Protein AF-A0A967WQR3-F1 (afdb_monomer_lite)

Foldseek 3Di:
DDPQDPLNVLLVVLVVLLVVLQQFFQDKDKDFADPVRADPPWDCLDPRITIDGDGLVNLQVCLVVPPPVNPVSCVLSVLSCQLVVLSVCCVPVNDDPVSLVSNLVSLVSLLVSLCCRQVVCCVVPVSDGRVSSVSSNVSSVCSNVSSVVVVVVVVVVVVVVVVDD

Structure (mmCIF, N/CA/C/O backbone):
data_AF-A0A967WQR3-F1
#
_entry.id   AF-A0A967WQR3-F1
#
loop_
_atom_site.group_PDB
_atom_site.id
_atom_site.type_symbol
_atom_site.label_atom_id
_atom_site.label_alt_id
_atom_site.label_comp_id
_atom_site.label_asym_id
_atom_site.label_entity_id
_atom_site.label_seq_id
_atom_site.pdbx_PDB_ins_code
_atom_site.Cartn_x
_atom_site.Cartn_y
_atom_site.Cartn_z
_atom_site.occupancy
_atom_site.B_iso_or_equiv
_atom_site.auth_seq_id
_atom_site.auth_comp_id
_atom_site.auth_asym_id
_atom_site.auth_atom_id
_atom_site.pdbx_PDB_model_num
ATOM 1 N N . MET A 1 1 ? -8.241 -18.623 26.343 1.00 39.91 1 MET A N 1
ATOM 2 C CA . MET A 1 1 ? -8.162 -18.272 24.908 1.00 39.91 1 MET A CA 1
ATOM 3 C C . MET A 1 1 ? -8.788 -16.900 24.714 1.00 39.91 1 MET A C 1
ATOM 5 O O . MET A 1 1 ? -9.973 -16.748 24.978 1.00 39.91 1 MET A O 1
ATOM 9 N N . SER A 1 2 ? -7.985 -15.891 24.367 1.00 49.47 2 SER A N 1
ATOM 10 C CA . SER A 1 2 ? -8.464 -14.524 24.118 1.00 49.47 2 SER A CA 1
ATOM 11 C C . SER A 1 2 ? -9.420 -14.523 22.920 1.00 49.47 2 SER A C 1
ATOM 13 O O . SER A 1 2 ? -9.053 -15.010 21.851 1.00 49.47 2 SER A O 1
ATOM 15 N N . ARG A 1 3 ? -10.652 -14.023 23.088 1.00 59.12 3 ARG A N 1
ATOM 16 C CA . ARG A 1 3 ? -11.563 -13.789 21.958 1.00 59.12 3 ARG A CA 1
ATOM 17 C C . ARG A 1 3 ? -11.006 -12.617 21.154 1.00 59.12 3 ARG A C 1
ATOM 19 O O . ARG A 1 3 ? -11.144 -11.466 21.559 1.00 59.12 3 ARG A O 1
ATOM 26 N N . VAL A 1 4 ? -10.374 -12.909 20.021 1.00 72.62 4 VAL A N 1
ATOM 27 C CA . VAL A 1 4 ? -10.008 -11.877 19.049 1.00 72.62 4 VAL A CA 1
ATOM 28 C C . VAL A 1 4 ? -11.306 -11.276 18.511 1.00 72.62 4 VAL A C 1
ATOM 30 O O . VAL A 1 4 ? -12.135 -11.985 17.945 1.00 72.62 4 VAL A O 1
ATOM 33 N N . SER A 1 5 ? -11.507 -9.974 18.720 1.00 86.75 5 SER A N 1
ATOM 34 C CA . SER A 1 5 ? -12.646 -9.260 18.139 1.00 86.75 5 SER A CA 1
ATOM 35 C C . SER A 1 5 ? -12.553 -9.284 16.613 1.00 86.75 5 SER A C 1
ATOM 37 O O . SER A 1 5 ? -11.460 -9.150 16.060 1.00 86.75 5 SER A O 1
ATOM 39 N N . LEU A 1 6 ? -13.694 -9.384 15.923 1.00 88.12 6 LEU A N 1
ATOM 40 C CA . LEU A 1 6 ? -13.762 -9.312 14.458 1.00 88.12 6 LEU A CA 1
ATOM 41 C C . LEU A 1 6 ? -13.056 -8.057 13.916 1.00 88.12 6 LEU A C 1
ATOM 43 O O . LEU A 1 6 ? -12.386 -8.114 12.889 1.00 88.12 6 LEU A O 1
ATOM 47 N N . LYS A 1 7 ? -13.131 -6.941 14.652 1.00 87.75 7 LYS A N 1
ATOM 48 C CA . LYS A 1 7 ? -12.440 -5.691 14.311 1.00 87.75 7 LYS A CA 1
ATOM 49 C C . LYS A 1 7 ? -10.917 -5.847 14.341 1.00 87.75 7 LYS A C 1
ATOM 51 O O . LYS A 1 7 ? -10.223 -5.412 13.427 1.00 87.75 7 LYS A O 1
ATOM 56 N N . THR A 1 8 ? -10.396 -6.514 15.367 1.00 90.81 8 THR A N 1
ATOM 57 C CA . THR A 1 8 ? -8.969 -6.834 15.494 1.00 90.81 8 THR A CA 1
ATOM 58 C C . THR A 1 8 ? -8.517 -7.779 14.385 1.00 90.81 8 THR A C 1
ATOM 60 O O . THR A 1 8 ? -7.479 -7.542 13.773 1.00 90.81 8 THR A O 1
ATOM 63 N N . ALA A 1 9 ? -9.312 -8.810 14.085 1.00 92.50 9 ALA A N 1
ATOM 64 C CA . ALA A 1 9 ? -9.028 -9.731 12.988 1.00 92.50 9 ALA A CA 1
ATOM 65 C C . ALA A 1 9 ? -8.985 -9.001 11.635 1.00 92.50 9 ALA A C 1
ATOM 67 O O . ALA A 1 9 ? -8.047 -9.204 10.868 1.00 92.50 9 ALA A O 1
ATOM 68 N N . GLY A 1 10 ? -9.934 -8.093 11.379 1.00 92.81 10 GLY A N 1
ATOM 69 C CA . GLY A 1 10 ? -9.958 -7.266 10.170 1.00 92.81 10 GLY A CA 1
ATOM 70 C C . GLY A 1 10 ? -8.720 -6.377 10.027 1.00 92.81 10 GLY A C 1
ATOM 71 O O . GLY A 1 10 ? -8.117 -6.332 8.959 1.00 92.81 10 GLY A O 1
ATOM 72 N N . ARG A 1 11 ? -8.276 -5.737 11.115 1.00 94.31 11 ARG A N 1
ATOM 73 C CA . ARG A 1 11 ? -7.032 -4.945 11.130 1.00 94.31 11 ARG A CA 1
ATOM 74 C C . ARG A 1 11 ? -5.797 -5.784 10.814 1.00 94.31 11 ARG A C 1
ATOM 76 O O . ARG A 1 11 ? -4.962 -5.363 10.019 1.00 94.31 11 ARG A O 1
ATOM 83 N N . LEU A 1 12 ? -5.684 -6.968 11.417 1.00 95.00 12 LEU A N 1
ATOM 84 C CA . LEU A 1 12 ? -4.575 -7.888 11.152 1.00 95.00 12 LEU A CA 1
ATOM 85 C C . LEU A 1 12 ? -4.595 -8.389 9.705 1.00 95.00 12 LEU A C 1
ATOM 87 O O . LEU A 1 12 ? -3.554 -8.393 9.054 1.00 95.00 12 LEU A O 1
ATOM 91 N N . ALA A 1 13 ? -5.769 -8.747 9.182 1.00 95.88 13 ALA A N 1
ATOM 92 C CA . ALA A 1 13 ? -5.930 -9.134 7.785 1.00 95.88 13 ALA A CA 1
ATOM 93 C C . ALA A 1 13 ? -5.521 -7.998 6.833 1.00 95.88 13 ALA A C 1
ATOM 95 O O . ALA A 1 13 ? -4.786 -8.242 5.879 1.00 95.88 13 ALA A O 1
ATOM 96 N N . GLY A 1 14 ? -5.919 -6.755 7.128 1.00 95.25 14 GLY A N 1
ATOM 97 C CA . GLY A 1 14 ? -5.488 -5.573 6.379 1.00 95.25 14 GLY A CA 1
ATOM 98 C C . GLY A 1 14 ? -3.966 -5.414 6.361 1.00 95.25 14 GLY A C 1
ATOM 99 O O . GLY A 1 14 ? -3.388 -5.216 5.296 1.00 95.25 14 GLY A O 1
ATOM 100 N N . LEU A 1 15 ? -3.295 -5.581 7.507 1.00 95.69 15 LEU A N 1
ATOM 101 C CA . LEU A 1 15 ? -1.828 -5.545 7.570 1.00 95.69 15 LEU A CA 1
ATOM 102 C C . LEU A 1 15 ? -1.168 -6.671 6.772 1.00 95.69 15 LEU A C 1
ATOM 104 O O . LEU A 1 15 ? -0.201 -6.420 6.060 1.00 95.69 15 LEU A O 1
ATOM 108 N N . LEU A 1 16 ? -1.683 -7.898 6.859 1.00 96.56 16 LEU A N 1
ATOM 109 C CA . LEU A 1 16 ? -1.147 -9.025 6.092 1.00 96.56 16 LEU A CA 1
ATOM 110 C C . LEU A 1 16 ? -1.287 -8.790 4.586 1.00 96.56 16 LEU A C 1
ATOM 112 O O . LEU A 1 16 ? -0.330 -8.982 3.840 1.00 96.56 16 LEU A O 1
ATOM 116 N N . LEU A 1 17 ? -2.449 -8.310 4.142 1.00 97.25 17 LEU A N 1
ATOM 117 C CA . LEU A 1 17 ? -2.662 -7.954 2.741 1.00 97.25 17 LEU A CA 1
ATOM 118 C C . LEU A 1 17 ? -1.781 -6.778 2.309 1.00 97.25 17 LEU A C 1
ATOM 120 O O . LEU A 1 17 ? -1.309 -6.768 1.176 1.00 97.25 17 LEU A O 1
ATOM 124 N N . MET A 1 18 ? -1.500 -5.825 3.202 1.00 95.88 18 MET A N 1
ATOM 125 C CA . MET A 1 18 ? -0.541 -4.753 2.936 1.00 95.88 18 MET A CA 1
ATOM 126 C C . MET A 1 18 ? 0.882 -5.294 2.748 1.00 95.88 18 MET A C 1
ATOM 128 O O . MET A 1 18 ? 1.578 -4.853 1.840 1.00 95.88 18 MET A O 1
ATOM 132 N N . VAL A 1 19 ? 1.310 -6.291 3.532 1.00 96.12 19 VAL A N 1
ATOM 133 C CA . VAL A 1 19 ? 2.601 -6.969 3.306 1.00 96.12 19 VAL A CA 1
ATOM 134 C C . VAL A 1 19 ? 2.629 -7.619 1.924 1.00 96.12 19 VAL A C 1
ATOM 136 O O . VAL A 1 19 ? 3.581 -7.411 1.176 1.00 96.12 19 VAL A O 1
ATOM 139 N N . VAL A 1 20 ? 1.573 -8.346 1.546 1.00 97.25 20 VAL A N 1
ATOM 140 C CA . VAL A 1 20 ? 1.466 -8.947 0.204 1.00 97.25 20 VAL A CA 1
ATOM 141 C C . VAL A 1 20 ? 1.529 -7.873 -0.884 1.00 97.25 20 VAL A C 1
ATOM 143 O O . VAL A 1 20 ? 2.257 -8.035 -1.861 1.00 97.25 20 VAL A O 1
ATOM 146 N N . ALA A 1 21 ? 0.835 -6.749 -0.693 1.00 96.56 21 ALA A N 1
ATOM 147 C CA . ALA A 1 21 ? 0.894 -5.613 -1.603 1.00 96.56 21 ALA A CA 1
ATOM 148 C C . ALA A 1 21 ? 2.325 -5.075 -1.735 1.00 96.56 21 ALA A C 1
ATOM 150 O O . ALA A 1 21 ? 2.788 -4.859 -2.851 1.00 96.56 21 ALA A O 1
ATOM 151 N N . MET A 1 22 ? 3.058 -4.907 -0.630 1.00 95.38 22 MET A N 1
ATOM 152 C CA . MET A 1 22 ? 4.443 -4.413 -0.630 1.00 95.38 22 MET A CA 1
ATOM 153 C C . MET A 1 22 ? 5.442 -5.341 -1.330 1.00 95.38 22 MET A C 1
ATOM 155 O O . MET A 1 22 ? 6.474 -4.862 -1.805 1.00 95.38 22 MET A O 1
ATOM 159 N N . LEU A 1 23 ? 5.153 -6.643 -1.380 1.00 95.69 23 LEU A N 1
ATOM 160 C CA . LEU A 1 23 ? 5.952 -7.633 -2.107 1.00 95.69 23 LEU A CA 1
ATOM 161 C C . LEU A 1 23 ? 5.682 -7.622 -3.618 1.00 95.69 23 LEU A C 1
ATOM 163 O O . LEU A 1 23 ? 6.464 -8.191 -4.374 1.00 95.69 23 LEU A O 1
ATOM 167 N N . GLY A 1 24 ? 4.603 -6.978 -4.064 1.00 94.19 24 GLY A N 1
ATOM 168 C CA . GLY A 1 24 ? 4.343 -6.751 -5.479 1.00 94.19 24 GLY A CA 1
ATOM 169 C C . GLY A 1 24 ? 5.084 -5.544 -6.052 1.00 94.19 24 GLY A C 1
ATOM 170 O O . GLY A 1 24 ? 5.715 -4.797 -5.307 1.00 94.19 24 GLY A O 1
ATOM 171 N N . PRO A 1 25 ? 5.004 -5.314 -7.373 1.00 94.06 25 PRO A N 1
ATOM 172 C CA . PRO A 1 25 ? 5.536 -4.129 -8.033 1.00 94.06 25 PRO A CA 1
ATOM 173 C C . PRO A 1 25 ? 4.803 -2.854 -7.606 1.00 94.06 25 PRO A C 1
ATOM 175 O O . PRO A 1 25 ? 3.571 -2.785 -7.661 1.00 94.06 25 PRO A O 1
ATOM 178 N N . TRP A 1 26 ? 5.580 -1.845 -7.219 1.00 94.44 26 TRP A N 1
ATOM 179 C CA . TRP A 1 26 ? 5.114 -0.493 -6.877 1.00 94.44 26 TRP A CA 1
ATOM 180 C C . TRP A 1 26 ? 5.747 0.584 -7.739 1.00 94.44 26 TRP A C 1
ATOM 182 O O . TRP A 1 26 ? 5.140 1.630 -7.948 1.00 94.44 26 TRP A O 1
ATOM 192 N N . PHE A 1 27 ? 6.957 0.325 -8.220 1.00 91.00 27 PHE A N 1
ATOM 193 C CA . PHE A 1 27 ? 7.696 1.239 -9.066 1.00 91.00 27 PHE A CA 1
ATOM 194 C C . PHE A 1 27 ? 8.187 0.498 -10.295 1.00 91.00 27 PHE A C 1
ATOM 196 O O . PHE A 1 27 ? 8.302 -0.733 -10.303 1.00 91.00 27 PHE A O 1
ATOM 203 N N . VAL A 1 28 ? 8.482 1.270 -11.328 1.00 91.81 28 VAL A N 1
ATOM 204 C CA . VAL A 1 28 ? 9.024 0.746 -12.565 1.00 91.81 28 VAL A CA 1
ATOM 205 C C . VAL A 1 28 ? 10.133 1.649 -13.069 1.00 91.81 28 VAL A C 1
ATOM 207 O O . VAL A 1 28 ? 10.025 2.870 -12.986 1.00 91.81 28 VAL A O 1
ATOM 210 N N . ASP A 1 29 ? 11.186 1.025 -13.578 1.00 90.00 29 ASP A N 1
ATOM 211 C CA . ASP A 1 29 ? 12.234 1.686 -14.342 1.00 90.00 29 ASP A CA 1
ATOM 212 C C . ASP A 1 29 ? 12.232 1.111 -15.760 1.00 90.00 29 ASP A C 1
ATOM 214 O O . ASP A 1 29 ? 12.452 -0.088 -15.947 1.00 90.00 29 ASP A O 1
ATOM 218 N N . THR A 1 30 ? 11.886 1.939 -16.743 1.00 90.56 30 THR A N 1
ATOM 219 C CA . THR A 1 30 ? 11.664 1.521 -18.133 1.00 90.56 30 THR A CA 1
ATOM 220 C C . THR A 1 30 ? 12.792 1.986 -19.038 1.00 90.56 30 THR A C 1
ATOM 222 O O . THR A 1 30 ? 13.144 3.165 -19.026 1.00 90.56 30 THR A O 1
ATOM 225 N N . HIS A 1 31 ? 13.259 1.096 -19.910 1.00 88.75 31 HIS A N 1
ATOM 226 C CA . HIS A 1 31 ? 14.307 1.370 -20.890 1.00 88.75 31 HIS A CA 1
ATOM 227 C C . HIS A 1 31 ? 13.853 0.940 -22.289 1.00 88.75 31 HIS A C 1
ATOM 229 O O . HIS A 1 31 ? 13.250 -0.129 -22.421 1.00 88.75 31 HIS A O 1
ATOM 235 N N . PRO A 1 32 ? 14.122 1.739 -23.336 1.00 90.00 32 PRO A N 1
ATOM 236 C CA . PRO A 1 32 ? 13.827 1.344 -24.707 1.00 90.00 32 PRO A CA 1
ATOM 237 C C . PRO A 1 32 ? 14.706 0.156 -25.112 1.00 90.00 32 PRO A C 1
ATOM 239 O O . PRO A 1 32 ? 15.923 0.182 -24.921 1.00 90.00 32 PRO A O 1
ATOM 242 N N . ALA A 1 33 ? 14.091 -0.886 -25.661 1.00 90.25 33 ALA A N 1
ATOM 243 C CA . ALA A 1 33 ? 14.758 -2.127 -26.038 1.00 90.25 33 ALA A CA 1
ATOM 244 C C . ALA A 1 33 ? 13.899 -2.935 -27.026 1.00 90.25 33 ALA A C 1
ATOM 246 O O . ALA A 1 33 ? 12.737 -2.616 -27.275 1.00 90.25 33 ALA A O 1
ATOM 247 N N . THR A 1 34 ? 14.457 -4.005 -27.583 1.00 91.38 34 THR A N 1
ATOM 248 C CA . THR A 1 34 ? 13.691 -5.079 -28.226 1.00 91.38 34 THR A CA 1
ATOM 249 C C . THR A 1 34 ? 13.609 -6.291 -27.300 1.00 91.38 34 THR A C 1
ATOM 251 O O . THR A 1 34 ? 14.352 -6.385 -26.321 1.00 91.38 34 THR A O 1
ATOM 254 N N . GLU A 1 35 ? 12.726 -7.239 -27.622 1.00 90.12 35 GLU A N 1
ATOM 255 C CA . GLU A 1 35 ? 12.611 -8.508 -26.892 1.00 90.12 35 GLU A CA 1
ATOM 256 C C . GLU A 1 35 ? 13.952 -9.259 -26.846 1.00 90.12 35 GLU A C 1
ATOM 258 O O . GLU A 1 35 ? 14.349 -9.752 -25.795 1.00 90.12 35 GLU A O 1
ATOM 263 N N . GLU A 1 36 ? 14.701 -9.252 -27.954 1.00 91.69 36 GLU A N 1
ATOM 264 C CA . GLU A 1 36 ? 16.007 -9.914 -28.068 1.00 91.69 36 GLU A CA 1
ATOM 265 C C . GLU A 1 36 ? 17.108 -9.230 -27.248 1.00 91.69 36 GLU A C 1
ATOM 267 O O . GLU A 1 36 ? 18.020 -9.892 -26.754 1.00 91.69 36 GLU A O 1
ATOM 272 N N . THR A 1 37 ? 17.041 -7.904 -27.088 1.00 92.25 37 THR A N 1
ATOM 273 C CA . THR A 1 37 ? 18.028 -7.148 -26.302 1.00 92.25 37 THR A CA 1
ATOM 274 C C . THR A 1 37 ? 17.647 -7.037 -24.825 1.00 92.25 37 THR A C 1
ATOM 276 O O . THR A 1 37 ? 18.389 -6.439 -24.046 1.00 92.25 37 THR A O 1
ATOM 279 N N . CYS A 1 38 ? 16.488 -7.571 -24.426 1.00 92.38 38 CYS A N 1
ATOM 280 C CA . CYS A 1 38 ? 16.018 -7.519 -23.050 1.00 92.38 38 CYS A CA 1
ATOM 281 C C . CYS A 1 38 ? 16.729 -8.566 -22.194 1.00 92.38 38 CYS A C 1
ATOM 283 O O . CYS A 1 38 ? 16.460 -9.761 -22.300 1.00 92.38 38 CYS A O 1
ATOM 285 N N . SER A 1 39 ? 17.628 -8.126 -21.317 1.00 91.62 39 SER A N 1
ATOM 286 C CA . SER A 1 39 ? 18.363 -9.025 -20.428 1.00 91.62 39 SER A CA 1
ATOM 287 C C . SER A 1 39 ? 17.900 -8.911 -18.971 1.00 91.62 39 SER A C 1
ATOM 289 O O . SER A 1 39 ? 17.652 -7.795 -18.500 1.00 91.62 39 SER A O 1
ATOM 291 N N . PRO A 1 40 ? 17.883 -10.020 -18.205 1.00 88.69 40 PRO A N 1
ATOM 292 C CA . PRO A 1 40 ? 17.667 -9.979 -16.760 1.00 88.69 40 PRO A CA 1
ATOM 293 C C . PRO A 1 40 ? 18.599 -8.968 -16.064 1.00 88.69 40 PRO A C 1
ATOM 295 O O . PRO A 1 40 ? 19.760 -8.847 -16.463 1.00 88.69 40 PRO A O 1
ATOM 298 N N . PRO A 1 41 ? 18.139 -8.250 -15.019 1.00 87.00 41 PRO A N 1
ATOM 299 C CA . PRO A 1 41 ? 16.872 -8.413 -14.291 1.00 87.00 41 PRO A CA 1
ATOM 300 C C . PRO A 1 41 ? 15.659 -7.706 -14.927 1.00 87.00 41 PRO A C 1
ATOM 302 O O . PRO A 1 41 ? 14.586 -7.691 -14.325 1.00 87.00 41 PRO A O 1
ATOM 305 N N . LEU A 1 42 ? 15.813 -7.106 -16.109 1.00 90.69 42 LEU A N 1
ATOM 306 C CA . LEU A 1 42 ? 14.719 -6.454 -16.822 1.00 90.69 42 LEU A CA 1
ATOM 307 C C . LEU A 1 42 ? 13.789 -7.499 -17.447 1.00 90.69 42 LEU A C 1
ATOM 309 O O . LEU A 1 42 ? 14.230 -8.566 -17.875 1.00 90.69 42 LEU A O 1
ATOM 313 N N . VAL A 1 43 ? 12.502 -7.172 -17.522 1.00 90.12 43 VAL A N 1
ATOM 314 C CA . VAL A 1 43 ? 11.480 -8.007 -18.158 1.00 90.12 43 VAL A CA 1
ATOM 315 C C . VAL A 1 43 ? 10.918 -7.266 -19.362 1.00 90.12 43 VAL A C 1
ATOM 317 O O . VAL A 1 43 ? 10.620 -6.073 -19.277 1.00 90.12 43 VAL A O 1
ATOM 320 N N . TRP A 1 44 ? 10.767 -7.969 -20.483 1.00 91.06 44 TRP A N 1
ATOM 321 C CA . TRP A 1 44 ? 10.105 -7.431 -21.667 1.00 91.06 44 TRP A CA 1
ATOM 322 C C . TRP A 1 44 ? 8.623 -7.204 -21.365 1.00 91.06 44 TRP A C 1
ATOM 324 O O . TRP A 1 44 ? 7.904 -8.147 -21.032 1.00 91.06 44 TRP A O 1
ATOM 334 N N . VAL A 1 45 ? 8.171 -5.953 -21.457 1.00 89.25 45 VAL A N 1
ATOM 335 C CA . VAL A 1 45 ? 6.769 -5.574 -21.191 1.00 89.25 45 VAL A CA 1
ATOM 336 C C . VAL A 1 45 ? 5.996 -5.249 -22.469 1.00 89.25 45 VAL A C 1
ATOM 338 O O . VAL A 1 45 ? 4.799 -4.990 -22.412 1.00 89.25 45 VAL A O 1
ATOM 341 N N . GLY A 1 46 ? 6.656 -5.315 -23.627 1.00 88.19 46 GLY A N 1
ATOM 342 C CA . GLY A 1 46 ? 6.076 -4.974 -24.923 1.00 88.19 46 GLY A CA 1
ATOM 343 C C . GLY A 1 46 ? 6.283 -3.508 -25.305 1.00 88.19 46 GLY A C 1
ATOM 344 O O . GLY A 1 46 ? 6.980 -2.758 -24.627 1.00 88.19 46 GLY A O 1
ATOM 345 N N . GLU A 1 47 ? 5.705 -3.118 -26.444 1.00 86.88 47 GLU A N 1
ATOM 346 C CA . GLU A 1 47 ? 5.736 -1.743 -26.983 1.00 86.88 47 GLU A CA 1
ATOM 347 C C . GLU A 1 47 ? 7.140 -1.125 -27.158 1.00 86.88 47 GLU A C 1
ATOM 349 O O . GLU A 1 47 ? 7.272 0.092 -27.220 1.00 86.88 47 GLU A O 1
ATOM 354 N N . GLY A 1 48 ? 8.199 -1.935 -27.282 1.00 88.81 48 GLY A N 1
ATOM 355 C CA . GLY A 1 48 ? 9.565 -1.406 -27.410 1.00 88.81 48 GLY A CA 1
ATOM 356 C C . GLY A 1 48 ? 10.258 -1.131 -26.075 1.00 88.81 48 GLY A C 1
ATOM 357 O O . GLY A 1 48 ? 11.252 -0.405 -26.058 1.00 88.81 48 GLY A O 1
ATOM 358 N N . TYR A 1 49 ? 9.747 -1.669 -24.961 1.00 89.69 49 TYR A N 1
ATOM 359 C CA . TYR A 1 49 ? 10.276 -1.397 -23.627 1.00 89.69 49 TYR A CA 1
ATOM 360 C C . TYR A 1 49 ? 10.595 -2.659 -22.824 1.00 89.69 49 TYR A C 1
ATOM 362 O O . TYR A 1 49 ? 9.832 -3.628 -22.759 1.00 89.69 49 TYR A O 1
ATOM 370 N N . CYS A 1 50 ? 11.716 -2.578 -22.116 1.00 92.81 50 CYS A N 1
ATOM 371 C CA . CYS A 1 50 ? 12.057 -3.436 -20.994 1.00 92.81 50 CYS A CA 1
ATOM 372 C C . CYS A 1 50 ? 11.829 -2.682 -19.689 1.00 92.81 50 CYS A C 1
ATOM 374 O O . CYS A 1 50 ? 12.093 -1.482 -19.608 1.00 92.81 50 CYS A O 1
ATOM 376 N N . ALA A 1 51 ? 11.373 -3.380 -18.655 1.00 92.69 51 ALA A N 1
ATOM 377 C CA . ALA A 1 51 ? 11.071 -2.779 -17.367 1.00 92.69 51 ALA A CA 1
ATOM 378 C C . ALA A 1 51 ? 11.719 -3.547 -16.213 1.00 92.69 51 ALA A C 1
ATOM 380 O O . ALA A 1 51 ? 11.641 -4.775 -16.144 1.00 92.69 51 ALA A O 1
ATOM 381 N N . CYS A 1 52 ? 12.304 -2.816 -15.268 1.00 92.81 52 CYS A N 1
ATOM 382 C CA . CYS A 1 52 ? 12.623 -3.327 -13.942 1.00 92.81 52 CYS A CA 1
ATOM 383 C C . CYS A 1 52 ? 11.438 -3.038 -13.020 1.00 92.81 52 CYS A C 1
ATOM 385 O O . CYS A 1 52 ? 11.120 -1.877 -12.759 1.00 92.81 52 CYS A O 1
ATOM 387 N N . LEU A 1 53 ? 10.772 -4.084 -12.534 1.00 91.56 53 LEU A N 1
ATOM 388 C CA . LEU A 1 53 ? 9.662 -3.958 -11.592 1.00 91.56 53 LEU A CA 1
ATOM 389 C C . LEU A 1 53 ? 10.201 -3.986 -10.163 1.00 91.56 53 LEU A C 1
ATOM 391 O O . LEU A 1 53 ? 10.691 -5.011 -9.690 1.00 91.56 53 LEU A O 1
ATOM 395 N N . ILE A 1 54 ? 10.092 -2.860 -9.465 1.00 91.88 54 ILE A N 1
ATOM 396 C CA . ILE A 1 54 ? 10.649 -2.698 -8.124 1.00 91.88 54 ILE A CA 1
ATOM 397 C C . ILE A 1 54 ? 9.516 -2.803 -7.107 1.00 91.88 54 ILE A C 1
ATOM 399 O O . ILE A 1 54 ? 8.482 -2.131 -7.205 1.00 91.88 54 ILE A O 1
ATOM 403 N N . THR A 1 55 ? 9.714 -3.661 -6.110 1.00 93.12 55 THR A N 1
ATOM 404 C CA . THR A 1 55 ? 8.765 -3.833 -5.012 1.00 93.12 55 THR A CA 1
ATOM 405 C C . THR A 1 55 ? 8.963 -2.754 -3.954 1.00 93.12 55 THR A C 1
ATOM 407 O O . THR A 1 55 ? 10.068 -2.236 -3.768 1.00 93.12 55 THR A O 1
ATOM 410 N N . MET A 1 56 ? 7.906 -2.425 -3.211 1.00 92.12 56 MET A N 1
ATOM 411 C CA . MET A 1 56 ? 8.028 -1.486 -2.091 1.00 92.12 56 MET A CA 1
ATOM 412 C C . MET A 1 56 ? 8.994 -2.024 -1.029 1.00 92.12 56 MET A C 1
ATOM 414 O O . MET A 1 56 ? 9.800 -1.275 -0.484 1.00 92.12 56 MET A O 1
ATOM 418 N N . ALA A 1 57 ? 8.961 -3.333 -0.762 1.00 89.44 57 ALA A N 1
ATOM 419 C CA . ALA A 1 57 ? 9.882 -3.973 0.175 1.00 89.44 57 ALA A CA 1
ATOM 420 C C . ALA A 1 57 ? 11.355 -3.824 -0.253 1.00 89.44 57 ALA A C 1
ATOM 422 O O . ALA A 1 57 ? 12.208 -3.533 0.587 1.00 89.44 57 ALA A O 1
ATOM 423 N N . ALA A 1 58 ? 11.652 -3.967 -1.550 1.00 89.75 58 ALA A N 1
ATOM 424 C CA . ALA A 1 58 ? 12.994 -3.749 -2.082 1.00 89.75 58 ALA A CA 1
ATOM 425 C C . ALA A 1 58 ? 13.429 -2.284 -1.929 1.00 89.75 58 ALA A C 1
ATOM 427 O O . ALA A 1 58 ? 14.539 -2.029 -1.463 1.00 89.75 58 ALA A O 1
ATOM 428 N N . ALA A 1 59 ? 12.542 -1.331 -2.236 1.00 88.00 59 ALA A N 1
ATOM 429 C CA . ALA A 1 59 ? 12.815 0.097 -2.070 1.00 88.00 59 ALA A CA 1
ATOM 430 C C . ALA A 1 59 ? 13.105 0.467 -0.603 1.00 88.00 59 ALA A C 1
ATOM 432 O O . ALA A 1 59 ? 14.070 1.179 -0.327 1.00 88.00 59 ALA A O 1
ATOM 433 N N . LEU A 1 60 ? 12.340 -0.079 0.353 1.00 86.69 60 LEU A N 1
ATOM 434 C CA . LEU A 1 60 ? 12.626 0.072 1.785 1.00 86.69 60 LEU A CA 1
ATOM 435 C C . LEU A 1 60 ? 13.986 -0.520 2.172 1.00 86.69 60 LEU A C 1
ATOM 437 O O . LEU A 1 60 ? 14.746 0.112 2.906 1.00 86.69 60 LEU A O 1
ATOM 441 N N . GLY A 1 61 ? 14.292 -1.730 1.694 1.00 85.31 61 GLY A N 1
ATOM 442 C CA . GLY A 1 61 ? 15.568 -2.391 1.967 1.00 85.31 61 GLY A CA 1
ATOM 443 C C . GLY A 1 61 ? 16.753 -1.589 1.433 1.00 85.31 61 GLY A C 1
ATOM 444 O O . GLY A 1 61 ? 17.761 -1.436 2.118 1.00 85.31 61 GLY A O 1
ATOM 445 N N . GLN A 1 62 ? 16.623 -1.008 0.242 1.00 83.50 62 GLN A N 1
ATOM 446 C CA . GLN A 1 62 ? 17.622 -0.095 -0.312 1.00 83.50 62 GLN A CA 1
ATOM 447 C C . GLN A 1 62 ? 17.748 1.173 0.536 1.00 83.50 62 GLN A C 1
ATOM 449 O O . GLN A 1 62 ? 18.861 1.562 0.886 1.00 83.50 62 GLN A O 1
ATOM 454 N N . ALA A 1 63 ? 16.626 1.777 0.936 1.00 81.50 63 ALA A N 1
ATOM 455 C CA . ALA A 1 63 ? 16.622 2.969 1.777 1.00 81.50 63 ALA A CA 1
ATOM 456 C C . ALA A 1 63 ? 17.354 2.743 3.112 1.00 81.50 63 ALA A C 1
ATOM 458 O O . ALA A 1 63 ? 18.104 3.607 3.553 1.00 81.50 63 ALA A O 1
ATOM 459 N N . ALA A 1 64 ? 17.204 1.564 3.722 1.00 77.19 64 ALA A N 1
ATOM 460 C CA . ALA A 1 64 ? 17.895 1.210 4.963 1.00 77.19 64 ALA A CA 1
ATOM 461 C C . ALA A 1 64 ? 19.423 1.060 4.803 1.00 77.19 64 ALA A C 1
ATOM 463 O O . ALA A 1 64 ? 20.155 1.235 5.774 1.00 77.19 64 ALA A O 1
ATOM 464 N N . ASN A 1 65 ? 19.907 0.760 3.593 1.00 78.94 65 ASN A N 1
ATOM 465 C CA . ASN A 1 65 ? 21.318 0.471 3.319 1.00 78.94 65 ASN A CA 1
ATOM 466 C C . ASN A 1 65 ? 22.102 1.658 2.722 1.00 78.94 65 ASN A C 1
ATOM 468 O O . ASN A 1 65 ? 23.328 1.611 2.667 1.00 78.94 65 ASN A O 1
ATOM 472 N N . LEU A 1 66 ? 21.430 2.722 2.263 1.00 65.88 66 LEU A N 1
ATOM 473 C CA . LEU A 1 66 ? 22.023 3.740 1.378 1.00 65.88 66 LEU A CA 1
ATOM 474 C C . LEU A 1 66 ? 22.596 5.003 2.053 1.00 65.88 66 LEU A C 1
ATOM 476 O O . LEU A 1 66 ? 22.826 6.005 1.376 1.00 65.88 66 LEU A O 1
ATOM 480 N N . GLY A 1 67 ? 22.886 4.987 3.356 1.00 68.75 67 GLY A N 1
ATOM 481 C CA . GLY A 1 67 ? 23.609 6.086 4.019 1.00 68.75 67 GLY A CA 1
ATOM 482 C C . GLY A 1 67 ? 23.031 7.480 3.708 1.00 68.75 67 GLY A C 1
ATOM 483 O O . GLY A 1 67 ? 21.884 7.765 4.036 1.00 68.75 67 GLY A O 1
ATOM 484 N N . GLN A 1 68 ? 23.801 8.361 3.053 1.00 59.69 68 GLN A N 1
ATOM 485 C CA . GLN A 1 68 ? 23.389 9.749 2.770 1.00 59.69 68 GLN A CA 1
ATOM 486 C C . GLN A 1 68 ? 22.250 9.906 1.738 1.00 59.69 68 GLN A C 1
ATOM 488 O O . GLN A 1 68 ? 21.591 10.945 1.736 1.00 59.69 68 GLN A O 1
ATOM 493 N N . SER A 1 69 ? 21.960 8.899 0.904 1.00 64.62 69 SER A N 1
ATOM 494 C CA . SER A 1 69 ? 20.834 8.916 -0.058 1.00 64.62 69 SER A CA 1
ATOM 495 C C . SER A 1 69 ? 19.551 8.281 0.501 1.00 64.62 69 SER A C 1
ATOM 497 O O . SER A 1 69 ? 18.491 8.354 -0.124 1.00 64.62 69 SER A O 1
ATOM 499 N N . ALA A 1 70 ? 19.627 7.686 1.695 1.00 72.56 70 ALA A N 1
ATOM 500 C CA . ALA A 1 70 ? 18.509 7.065 2.403 1.00 72.56 70 ALA A CA 1
ATOM 501 C C . ALA A 1 70 ? 17.294 7.982 2.671 1.00 72.56 70 ALA A C 1
ATOM 503 O O . ALA A 1 70 ? 16.169 7.484 2.574 1.00 72.56 70 ALA A O 1
ATOM 504 N N . PRO A 1 71 ? 17.443 9.290 2.991 1.00 78.00 71 PRO A N 1
ATOM 505 C CA . PRO A 1 71 ? 16.314 10.096 3.459 1.00 78.00 71 PRO A CA 1
ATOM 506 C C . PRO A 1 71 ? 15.200 10.248 2.422 1.00 78.00 71 PRO A C 1
ATOM 508 O O . PRO A 1 71 ? 14.026 10.147 2.766 1.00 78.00 71 PRO A O 1
ATOM 511 N N . LEU A 1 72 ? 15.552 10.451 1.149 1.00 81.12 72 LEU A N 1
ATOM 512 C CA . LEU A 1 72 ? 14.569 10.659 0.083 1.00 81.12 72 LEU A CA 1
ATOM 513 C C . LEU A 1 72 ? 13.761 9.382 -0.192 1.00 81.12 72 LEU A C 1
ATOM 515 O O . LEU A 1 72 ? 12.536 9.426 -0.276 1.00 81.12 72 LEU A O 1
ATOM 519 N N . LEU A 1 73 ? 14.447 8.239 -0.275 1.00 81.94 73 LEU A N 1
ATOM 520 C CA . LEU A 1 73 ? 13.817 6.929 -0.454 1.00 81.94 73 LEU A CA 1
ATOM 521 C C . LEU A 1 73 ? 12.917 6.566 0.733 1.00 81.94 73 LEU A C 1
ATOM 523 O O . LEU A 1 73 ? 11.812 6.063 0.535 1.00 81.94 73 LEU A O 1
ATOM 527 N N . LEU A 1 74 ? 13.349 6.872 1.960 1.00 82.31 74 LEU A N 1
ATOM 528 C CA . LEU A 1 74 ? 12.534 6.695 3.163 1.00 82.31 74 LEU A CA 1
ATOM 529 C C . LEU A 1 74 ? 11.262 7.543 3.113 1.00 82.31 74 LEU A C 1
ATOM 531 O O . LEU A 1 74 ? 10.182 7.026 3.391 1.00 82.31 74 LEU A O 1
ATOM 535 N N . VAL A 1 75 ? 11.372 8.816 2.727 1.00 86.19 75 VAL A N 1
ATOM 536 C CA . VAL A 1 75 ? 10.213 9.708 2.566 1.00 86.19 75 VAL A CA 1
ATOM 537 C C . VAL A 1 75 ? 9.247 9.161 1.514 1.00 86.19 75 VAL A C 1
ATOM 539 O O . VAL A 1 75 ? 8.038 9.172 1.739 1.00 86.19 75 VAL A O 1
ATOM 542 N N . LEU A 1 76 ? 9.764 8.617 0.411 1.00 86.50 76 LEU A N 1
ATOM 543 C CA . LEU A 1 76 ? 8.953 8.015 -0.647 1.00 86.50 76 LEU A CA 1
ATOM 544 C C . LEU A 1 76 ? 8.231 6.735 -0.183 1.00 86.50 76 LEU A C 1
ATOM 546 O O . LEU A 1 76 ? 7.098 6.473 -0.580 1.00 86.50 76 LEU A O 1
ATOM 550 N N . CYS A 1 77 ? 8.859 5.950 0.691 1.00 89.44 77 CYS A N 1
ATOM 551 C CA . CYS A 1 77 ? 8.270 4.732 1.251 1.00 89.44 77 CYS A CA 1
ATOM 552 C C . CYS A 1 77 ? 7.331 5.005 2.437 1.00 89.44 77 CYS A C 1
ATOM 554 O O . CYS A 1 77 ? 6.510 4.152 2.787 1.00 89.44 77 CYS A O 1
ATOM 556 N N . LEU A 1 78 ? 7.433 6.181 3.064 1.00 91.12 78 LEU A N 1
ATOM 557 C CA . LEU A 1 78 ? 6.728 6.516 4.299 1.00 91.12 78 LEU A CA 1
ATOM 558 C C . LEU A 1 78 ? 5.208 6.296 4.206 1.00 91.12 78 LEU A C 1
ATOM 560 O O . LEU A 1 78 ? 4.676 5.644 5.107 1.00 91.12 78 LEU A O 1
ATOM 564 N N . PRO A 1 79 ? 4.495 6.729 3.142 1.00 92.38 79 PRO A N 1
ATOM 565 C CA . PRO A 1 79 ? 3.055 6.503 3.038 1.00 92.38 79 PRO A CA 1
ATOM 566 C C . PRO A 1 79 ? 2.656 5.027 3.136 1.00 92.38 79 PRO A C 1
ATOM 568 O O . PRO A 1 79 ? 1.631 4.726 3.736 1.00 92.38 79 PRO A O 1
ATOM 571 N N . ALA A 1 80 ? 3.472 4.102 2.619 1.00 90.25 80 ALA A N 1
ATOM 572 C CA . ALA A 1 80 ? 3.206 2.665 2.697 1.00 90.25 80 ALA A CA 1
ATOM 573 C C . ALA A 1 80 ? 3.499 2.071 4.090 1.00 90.25 80 ALA A C 1
ATOM 575 O O . ALA A 1 80 ? 2.911 1.060 4.470 1.00 90.25 80 ALA A O 1
ATOM 576 N N . VAL A 1 81 ? 4.370 2.707 4.880 1.00 91.88 81 VAL A N 1
ATOM 577 C CA . VAL A 1 81 ? 4.733 2.259 6.238 1.00 91.88 81 VAL A CA 1
ATOM 578 C C . VAL A 1 81 ? 3.753 2.776 7.296 1.00 91.88 81 VAL A C 1
ATOM 580 O O . VAL A 1 81 ? 3.479 2.084 8.279 1.00 91.88 81 VAL A O 1
ATOM 583 N N . LEU A 1 82 ? 3.184 3.969 7.100 1.00 94.88 82 LEU A N 1
ATOM 584 C CA . LEU A 1 82 ? 2.256 4.594 8.052 1.00 94.88 82 LEU A CA 1
ATOM 585 C C . LEU A 1 82 ? 1.088 3.680 8.491 1.00 94.88 82 LEU A C 1
ATOM 587 O O . LEU A 1 82 ? 0.802 3.654 9.694 1.00 94.88 82 LEU A O 1
ATOM 591 N N . PRO A 1 83 ? 0.429 2.902 7.603 1.00 95.50 83 PRO A N 1
ATOM 592 C CA . PRO A 1 83 ? -0.611 1.946 7.988 1.00 95.50 83 PRO A CA 1
ATOM 593 C C . PRO A 1 83 ? -0.188 0.954 9.071 1.00 95.50 83 PRO A C 1
ATOM 595 O O . PRO A 1 83 ? -0.984 0.656 9.967 1.00 95.50 83 PRO A O 1
ATOM 598 N N . PHE A 1 84 ? 1.060 0.474 9.039 1.00 94.25 84 PHE A N 1
ATOM 599 C CA . PHE A 1 84 ? 1.585 -0.446 10.049 1.00 94.25 84 PHE A CA 1
ATOM 600 C C . PHE A 1 84 ? 1.648 0.233 11.407 1.00 94.25 84 PHE A C 1
ATOM 602 O O . PHE A 1 84 ? 1.080 -0.273 12.373 1.00 94.25 84 PHE A O 1
ATOM 609 N N . VAL A 1 85 ? 2.257 1.417 11.465 1.00 93.94 85 VAL A N 1
ATOM 610 C CA . VAL A 1 85 ? 2.395 2.182 12.710 1.00 93.94 85 VAL A CA 1
ATOM 611 C C . VAL A 1 85 ? 1.020 2.528 13.281 1.00 93.94 85 VAL A C 1
ATOM 613 O O . VAL A 1 85 ? 0.747 2.242 14.445 1.00 93.94 85 VAL A O 1
ATOM 616 N N . GLY A 1 86 ? 0.117 3.070 12.459 1.00 92.69 86 GLY A N 1
ATOM 617 C CA . GLY A 1 86 ? -1.228 3.444 12.899 1.00 92.69 86 GLY A CA 1
ATOM 618 C C . GLY A 1 86 ? -2.037 2.250 13.410 1.00 92.69 86 GLY A C 1
ATOM 619 O O . GLY A 1 86 ? -2.720 2.346 14.429 1.00 92.69 86 GLY A O 1
ATOM 620 N N . THR A 1 87 ? -1.943 1.103 12.736 1.00 93.81 87 THR A N 1
ATOM 621 C CA . THR A 1 87 ? -2.653 -0.113 13.153 1.00 93.81 87 THR A CA 1
ATOM 622 C C . THR A 1 87 ? -2.050 -0.719 14.418 1.00 93.81 87 THR A C 1
ATOM 624 O O . THR A 1 87 ? -2.796 -1.078 15.325 1.00 93.81 87 THR A O 1
ATOM 627 N N . LEU A 1 88 ? -0.721 -0.773 14.539 1.00 92.94 88 LEU A N 1
ATOM 628 C CA . LEU A 1 88 ? -0.043 -1.253 15.748 1.00 92.94 88 LEU A CA 1
ATOM 629 C C . LEU A 1 88 ? -0.377 -0.387 16.968 1.00 92.94 88 LEU A C 1
ATOM 631 O O . LEU A 1 88 ? -0.676 -0.925 18.033 1.00 92.94 88 LEU A O 1
ATOM 635 N N . LEU A 1 89 ? -0.407 0.939 16.807 1.00 93.00 89 LEU A N 1
ATOM 636 C CA . LEU A 1 89 ? -0.808 1.851 17.880 1.00 93.00 89 LEU A CA 1
ATOM 637 C C . LEU A 1 89 ? -2.244 1.593 18.350 1.00 93.00 89 LEU A C 1
ATOM 639 O O . LEU A 1 89 ? -2.499 1.642 19.551 1.00 93.00 89 LEU A O 1
ATOM 643 N N . LEU A 1 90 ? -3.170 1.267 17.443 1.00 92.06 90 LEU A N 1
ATOM 644 C CA . LEU A 1 90 ? -4.530 0.873 17.824 1.00 92.06 90 LEU A CA 1
ATOM 645 C C . LEU A 1 90 ? -4.582 -0.483 18.533 1.00 92.06 90 LEU A C 1
ATOM 647 O O . LEU A 1 90 ? -5.386 -0.657 19.448 1.00 92.06 90 LEU A O 1
ATOM 651 N N . LEU A 1 91 ? -3.748 -1.438 18.116 1.00 89.88 91 LEU A N 1
ATOM 652 C CA . LEU A 1 91 ? -3.698 -2.773 18.713 1.00 89.88 91 LEU A CA 1
ATOM 653 C C . LEU A 1 91 ? -3.109 -2.754 20.131 1.00 89.88 91 LEU A C 1
ATOM 655 O O . LEU A 1 91 ? -3.611 -3.464 20.997 1.00 89.88 91 LEU A O 1
ATOM 659 N N . VAL A 1 92 ? -2.076 -1.941 20.372 1.00 90.00 92 VAL A N 1
ATOM 660 C CA . VAL A 1 92 ? -1.363 -1.884 21.661 1.00 90.00 92 VAL A CA 1
ATOM 661 C C . VAL A 1 92 ? -1.937 -0.811 22.590 1.00 90.00 92 VAL A C 1
ATOM 663 O O . VAL A 1 92 ? -2.131 -1.055 23.777 1.00 90.00 92 VAL A O 1
ATOM 666 N N . GLY A 1 93 ? -2.203 0.387 22.065 1.00 84.06 93 GLY A N 1
ATOM 667 C CA . GLY A 1 93 ? -2.610 1.559 22.850 1.00 84.06 93 GLY A CA 1
ATOM 668 C C . GLY A 1 93 ? -4.122 1.725 23.028 1.00 84.06 93 GLY A C 1
ATOM 669 O O . GLY A 1 93 ? -4.558 2.617 23.764 1.00 84.06 93 GLY A O 1
ATOM 670 N N . GLY A 1 94 ? -4.917 0.884 22.361 1.00 83.38 94 GLY A N 1
ATOM 671 C CA . GLY A 1 94 ? -6.376 0.937 22.372 1.00 83.38 94 GLY A CA 1
ATOM 672 C C . GLY A 1 94 ? -6.977 2.054 21.508 1.00 83.38 94 GLY A C 1
ATOM 673 O O . GLY A 1 94 ? -6.289 2.857 20.874 1.00 83.38 94 GLY A O 1
ATOM 674 N N . GLU A 1 95 ? -8.311 2.116 21.477 1.00 84.88 95 GLU A N 1
ATOM 675 C CA . GLU A 1 95 ? -9.069 2.979 20.559 1.00 84.88 95 GLU A CA 1
ATOM 676 C C . GLU A 1 95 ? -9.286 4.401 21.092 1.00 84.88 95 GLU A C 1
ATOM 678 O O . GLU A 1 95 ? -10.407 4.831 21.366 1.00 84.88 95 GLU A O 1
ATOM 683 N N . ARG A 1 96 ? -8.208 5.178 21.218 1.00 89.62 96 ARG A N 1
ATOM 684 C CA . ARG A 1 96 ? -8.328 6.621 21.488 1.00 89.62 96 ARG A CA 1
ATOM 685 C C . ARG A 1 96 ? -8.712 7.360 20.206 1.00 89.62 96 ARG A C 1
ATOM 687 O O . ARG A 1 96 ? -8.142 7.097 19.149 1.00 89.62 96 ARG A O 1
ATOM 694 N N . ARG A 1 97 ? -9.611 8.348 20.297 1.00 89.19 97 ARG A N 1
ATOM 695 C CA . ARG A 1 97 ? -10.127 9.101 19.131 1.00 89.19 97 ARG A CA 1
ATOM 696 C C . ARG A 1 97 ? -9.020 9.686 18.243 1.00 89.19 97 ARG A C 1
ATOM 698 O O . ARG A 1 97 ? -9.138 9.623 17.025 1.00 89.19 97 ARG A O 1
ATOM 705 N N . GLY A 1 98 ? -7.949 10.212 18.843 1.00 91.06 98 GLY A N 1
ATOM 706 C CA . GLY A 1 98 ? -6.795 10.738 18.104 1.00 91.06 98 GLY A CA 1
ATOM 707 C C . GLY A 1 98 ? -6.003 9.657 17.362 1.00 91.06 98 GLY A C 1
ATOM 708 O O . GLY A 1 98 ? -5.688 9.829 16.191 1.00 91.06 98 GLY A O 1
ATOM 709 N N . VAL A 1 99 ? -5.749 8.512 18.006 1.00 92.31 99 VAL A N 1
ATOM 710 C CA . VAL A 1 99 ? -5.039 7.374 17.391 1.00 92.31 99 VAL A CA 1
ATOM 711 C C . VAL A 1 99 ? -5.867 6.778 16.254 1.00 92.31 99 VAL A C 1
ATOM 713 O O . VAL A 1 99 ? -5.337 6.480 15.189 1.00 92.31 99 VAL A O 1
ATOM 716 N N . TRP A 1 100 ? -7.184 6.676 16.445 1.00 94.12 100 TRP A N 1
ATOM 717 C CA . TRP A 1 100 ? -8.100 6.221 15.403 1.00 94.12 100 TRP A CA 1
ATOM 718 C C . TRP A 1 100 ? -8.122 7.164 14.197 1.00 94.12 100 TRP A C 1
ATOM 720 O O . TRP A 1 100 ? -7.999 6.703 13.066 1.00 94.12 100 TRP A O 1
ATOM 730 N N . ALA A 1 101 ? -8.193 8.481 14.418 1.00 94.62 101 ALA A N 1
ATOM 731 C CA . ALA A 1 101 ? -8.100 9.454 13.330 1.00 94.62 101 ALA A CA 1
ATOM 732 C C . ALA A 1 101 ? -6.754 9.355 12.589 1.00 94.62 101 ALA A C 1
ATOM 734 O O . ALA A 1 101 ? -6.737 9.329 11.361 1.00 94.62 101 ALA A O 1
ATOM 735 N N . GLY A 1 102 ? -5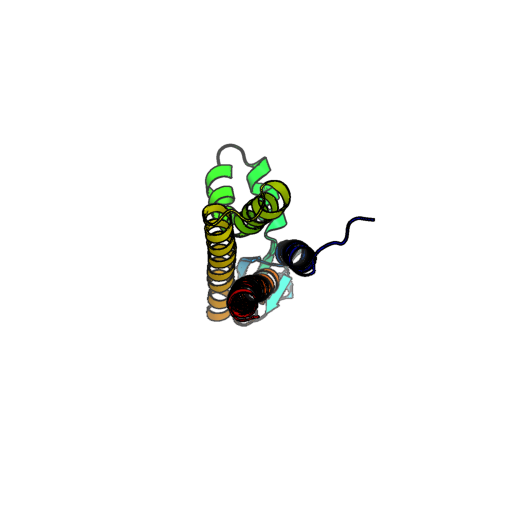.640 9.224 13.319 1.00 95.19 102 GLY A N 1
ATOM 736 C CA . GLY A 1 102 ? -4.312 9.028 12.730 1.00 95.19 102 GLY A CA 1
ATOM 737 C C . GLY A 1 102 ? -4.208 7.749 11.896 1.00 95.19 102 GLY A C 1
ATOM 738 O O . GLY A 1 102 ? -3.650 7.774 10.804 1.00 95.19 102 GLY A O 1
ATOM 739 N N . HIS A 1 103 ? -4.802 6.647 12.356 1.00 95.50 103 HIS A N 1
ATOM 740 C CA . HIS A 1 103 ? -4.882 5.398 11.598 1.00 95.50 103 HIS A CA 1
ATOM 741 C C . HIS A 1 103 ? -5.672 5.557 10.291 1.00 95.50 103 HIS A 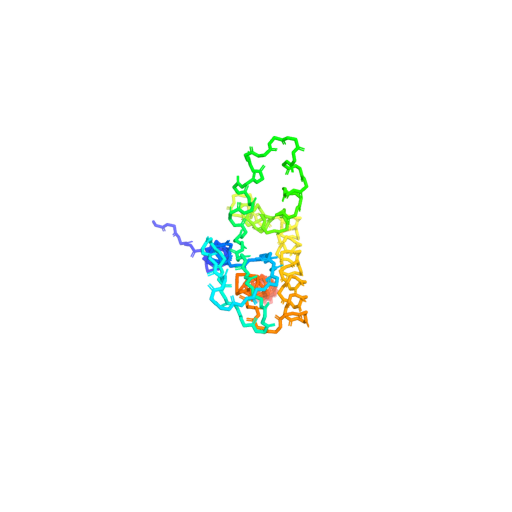C 1
ATOM 743 O O . HIS A 1 103 ? -5.210 5.096 9.248 1.00 95.50 103 HIS A O 1
ATOM 749 N N . LEU A 1 104 ? -6.819 6.245 10.311 1.00 96.56 104 LEU A N 1
ATOM 750 C CA . LEU A 1 104 ? -7.569 6.530 9.082 1.00 96.56 104 LEU A CA 1
ATOM 751 C C . LEU A 1 104 ? -6.756 7.387 8.109 1.00 96.56 104 LEU A C 1
ATOM 753 O O . LEU A 1 104 ? -6.719 7.097 6.917 1.00 96.56 104 LEU A O 1
ATOM 757 N N . VAL A 1 105 ? -6.073 8.418 8.610 1.00 97.38 105 VAL A N 1
ATOM 758 C CA . VAL A 1 105 ? -5.198 9.261 7.784 1.00 97.38 105 VAL A CA 1
ATOM 759 C C . VAL A 1 105 ? -4.063 8.433 7.182 1.00 97.38 105 VAL A C 1
ATOM 761 O O . VAL A 1 105 ? -3.799 8.557 5.992 1.00 97.38 105 VAL A O 1
ATOM 764 N N . ALA A 1 106 ? -3.437 7.547 7.959 1.00 97.25 106 ALA A N 1
ATOM 765 C CA . ALA A 1 106 ? -2.371 6.672 7.482 1.00 97.25 106 ALA A CA 1
ATOM 766 C C . ALA A 1 106 ? -2.826 5.769 6.324 1.00 97.25 106 ALA A C 1
ATOM 768 O O . ALA A 1 106 ? -2.173 5.733 5.283 1.00 97.25 106 ALA A O 1
ATOM 769 N N . TRP A 1 107 ? -3.967 5.089 6.470 1.00 98.06 107 TRP A N 1
ATOM 770 C CA . TRP A 1 107 ? -4.534 4.266 5.397 1.00 98.06 107 TRP A CA 1
ATOM 771 C C . TRP A 1 107 ? -4.994 5.096 4.195 1.00 98.06 107 TRP A C 1
ATOM 773 O O . TRP A 1 107 ? -4.790 4.681 3.057 1.00 98.06 107 TRP A O 1
ATOM 783 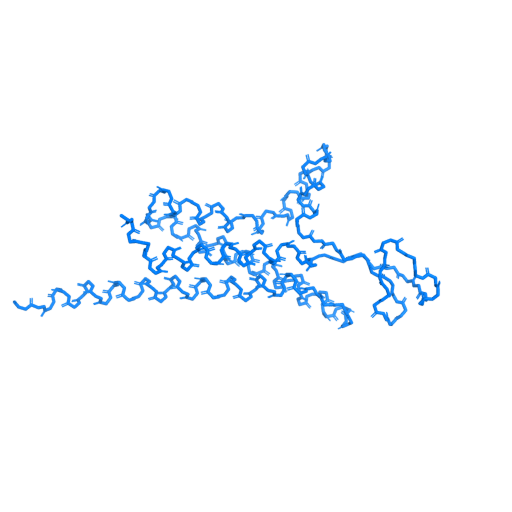N N . GLY A 1 108 ? -5.560 6.282 4.428 1.00 97.94 108 GLY A N 1
ATOM 784 C CA . GLY A 1 108 ? -5.946 7.211 3.365 1.00 97.94 108 GLY A CA 1
ATOM 785 C C . GLY A 1 108 ? -4.753 7.693 2.541 1.00 97.94 108 GLY A C 1
ATOM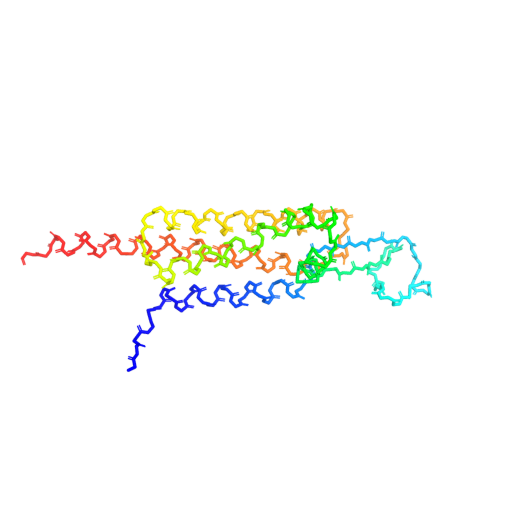 786 O O . GLY A 1 108 ? -4.800 7.642 1.314 1.00 97.94 108 GLY A O 1
ATOM 787 N N . LEU A 1 109 ? -3.667 8.097 3.203 1.00 97.62 109 LEU A N 1
ATOM 788 C CA . LEU A 1 109 ? -2.423 8.504 2.548 1.00 97.62 109 LEU A CA 1
ATOM 789 C C . LEU A 1 109 ? -1.795 7.348 1.769 1.00 97.62 109 LEU A C 1
ATOM 791 O O . LEU A 1 109 ? -1.408 7.546 0.621 1.00 97.62 109 LEU A O 1
ATOM 795 N N . ALA A 1 110 ? -1.745 6.146 2.350 1.00 97.44 110 ALA A N 1
ATOM 796 C CA . ALA A 1 110 ? -1.243 4.958 1.664 1.00 97.44 110 ALA A CA 1
ATOM 797 C C . ALA A 1 110 ? -2.051 4.644 0.397 1.00 97.44 110 ALA A C 1
ATOM 799 O O . ALA A 1 110 ? -1.474 4.437 -0.668 1.00 97.44 110 ALA A O 1
ATOM 800 N N . GLY A 1 111 ? -3.385 4.661 0.497 1.00 97.69 111 GLY A N 1
ATOM 801 C CA . GLY A 1 111 ? -4.280 4.415 -0.632 1.00 97.69 111 GLY A CA 1
ATOM 802 C C . GLY A 1 111 ? -4.162 5.475 -1.727 1.00 97.69 111 GLY A C 1
ATOM 803 O O . GLY A 1 111 ? -4.038 5.124 -2.897 1.00 97.69 111 GLY A O 1
ATOM 804 N N . ALA A 1 112 ? -4.144 6.761 -1.364 1.00 97.62 112 ALA A N 1
ATOM 805 C CA . ALA A 1 112 ? -3.981 7.856 -2.323 1.00 97.62 112 ALA A CA 1
ATOM 806 C C . ALA A 1 112 ? -2.622 7.790 -3.033 1.00 97.62 112 ALA A C 1
ATOM 808 O O . ALA A 1 112 ? -2.548 7.914 -4.253 1.00 97.62 112 ALA A O 1
ATOM 809 N N . TYR A 1 113 ? -1.554 7.539 -2.277 1.00 96.31 113 TYR A N 1
ATOM 810 C CA . TYR A 1 113 ? -0.209 7.380 -2.814 1.00 96.31 113 TYR A CA 1
ATOM 811 C C . TYR A 1 113 ? -0.109 6.189 -3.778 1.00 96.31 113 TYR A C 1
ATOM 813 O O . TYR A 1 113 ? 0.394 6.332 -4.892 1.00 96.31 113 TYR A O 1
ATOM 821 N N . ALA A 1 114 ? -0.648 5.032 -3.387 1.00 96.75 114 ALA A N 1
ATOM 822 C CA . ALA A 1 114 ? -0.687 3.850 -4.241 1.00 96.75 114 ALA A CA 1
ATOM 823 C C . ALA A 1 114 ? -1.511 4.086 -5.516 1.00 96.75 114 ALA A C 1
ATOM 825 O O . ALA A 1 114 ? -1.111 3.656 -6.596 1.00 96.75 114 ALA A O 1
ATOM 826 N N . LEU A 1 115 ? -2.626 4.817 -5.411 1.00 96.88 115 LEU A N 1
ATOM 827 C CA . LEU A 1 115 ? -3.464 5.167 -6.555 1.00 96.88 115 LEU A CA 1
ATOM 828 C C . LEU A 1 115 ? -2.720 6.056 -7.555 1.00 96.88 115 LEU A C 1
ATOM 830 O O . LEU A 1 115 ? -2.832 5.816 -8.753 1.00 96.88 115 LEU A O 1
ATOM 834 N N . ILE A 1 116 ? -1.948 7.040 -7.082 1.00 95.31 116 ILE A N 1
ATOM 835 C CA . ILE A 1 116 ? -1.138 7.914 -7.946 1.00 95.31 116 ILE A CA 1
ATOM 836 C C . ILE A 1 116 ? -0.148 7.085 -8.767 1.00 95.31 116 ILE A C 1
ATOM 838 O O . ILE A 1 116 ? -0.081 7.256 -9.981 1.00 95.31 116 ILE A O 1
ATOM 842 N N . TRP A 1 117 ? 0.578 6.162 -8.135 1.00 94.38 117 TRP A N 1
ATOM 843 C CA . TRP A 1 117 ? 1.532 5.301 -8.841 1.00 94.38 117 TRP A CA 1
ATOM 844 C C . TRP A 1 117 ? 0.850 4.347 -9.809 1.00 94.38 117 TRP A C 1
ATOM 846 O O . TRP A 1 117 ? 1.236 4.265 -10.973 1.00 94.38 117 TRP A O 1
ATOM 856 N N . PHE A 1 118 ? -0.187 3.655 -9.345 1.00 95.62 118 PHE A N 1
ATOM 857 C CA . PHE A 1 118 ? -0.907 2.685 -10.154 1.00 95.62 118 PHE A CA 1
ATOM 858 C C . PHE A 1 118 ? -1.560 3.338 -11.379 1.00 95.62 118 PHE A C 1
ATOM 860 O O . PHE A 1 118 ? -1.305 2.923 -12.507 1.00 95.62 118 PHE A O 1
ATOM 867 N N . ALA A 1 119 ? -2.358 4.390 -11.175 1.00 94.81 119 ALA A N 1
ATOM 868 C CA . ALA A 1 119 ? -3.052 5.075 -12.260 1.00 94.81 119 ALA A CA 1
ATOM 869 C C . ALA A 1 119 ? -2.095 5.894 -13.136 1.00 94.81 119 ALA A C 1
ATOM 871 O O . ALA A 1 119 ? -2.274 5.935 -14.350 1.00 94.81 119 ALA A O 1
ATOM 872 N N . GLY A 1 120 ? -1.077 6.521 -12.541 1.00 93.69 120 GLY A N 1
ATOM 873 C CA . GLY A 1 120 ? -0.086 7.316 -13.262 1.00 93.69 120 GLY A CA 1
ATOM 874 C C . GLY A 1 120 ? 0.741 6.466 -14.220 1.00 93.69 120 GLY A C 1
ATOM 875 O O . GLY A 1 120 ? 0.818 6.785 -15.404 1.00 93.69 120 GLY A O 1
ATOM 876 N N . ILE A 1 121 ? 1.295 5.346 -13.747 1.00 91.69 121 ILE A N 1
ATOM 877 C CA . ILE A 1 121 ? 2.061 4.440 -14.612 1.00 91.69 121 ILE A CA 1
ATOM 878 C C . ILE A 1 121 ? 1.161 3.772 -15.641 1.00 91.69 121 ILE A C 1
ATOM 880 O O . ILE A 1 121 ? 1.536 3.741 -16.805 1.00 91.69 121 ILE A O 1
ATOM 884 N N . TRP A 1 122 ? -0.043 3.333 -15.271 1.00 91.38 122 TRP A N 1
ATOM 885 C CA . TRP A 1 122 ? -0.995 2.782 -16.240 1.00 91.38 122 TRP A CA 1
ATOM 886 C C . TRP A 1 122 ? -1.366 3.782 -17.347 1.00 91.38 122 TRP A C 1
ATOM 888 O O . TRP A 1 122 ? -1.563 3.397 -18.499 1.00 91.38 122 TRP A O 1
ATOM 898 N N . TYR A 1 123 ? -1.463 5.072 -17.012 1.00 92.12 123 TYR A N 1
ATOM 899 C CA . TYR A 1 123 ? -1.759 6.126 -17.981 1.00 92.12 123 TYR A CA 1
ATOM 900 C C . TYR A 1 123 ? -0.623 6.328 -18.993 1.00 92.12 123 TYR A C 1
ATOM 902 O O . TYR A 1 123 ? -0.901 6.532 -20.174 1.00 92.12 123 TYR A O 1
ATOM 910 N N . VAL A 1 124 ? 0.636 6.254 -18.545 1.00 89.12 124 VAL A N 1
ATOM 911 C CA . VAL A 1 124 ? 1.822 6.438 -19.404 1.00 89.12 124 VAL A CA 1
ATOM 912 C C . VAL A 1 124 ? 2.184 5.153 -20.158 1.00 89.12 124 VAL A C 1
ATOM 914 O O . VAL A 1 124 ? 2.478 5.199 -21.347 1.00 89.12 124 VAL A O 1
ATOM 917 N N . HIS A 1 125 ? 2.123 4.007 -19.484 1.00 86.88 125 HIS A N 1
ATOM 918 C CA . HIS A 1 125 ? 2.507 2.693 -19.991 1.00 86.88 125 HIS A CA 1
ATOM 919 C C . HIS A 1 125 ? 1.392 1.680 -19.712 1.00 86.88 125 HIS A C 1
ATOM 921 O O . HIS A 1 125 ? 1.372 1.014 -18.675 1.00 86.88 125 HIS A O 1
ATOM 927 N N . ARG A 1 126 ? 0.463 1.525 -20.663 1.00 87.25 126 ARG A N 1
ATOM 928 C CA . ARG A 1 126 ? -0.716 0.649 -20.502 1.00 87.25 126 ARG A CA 1
ATOM 929 C C . ARG A 1 126 ? -0.373 -0.829 -20.339 1.00 87.25 126 ARG A C 1
ATOM 931 O O . ARG A 1 126 ? -1.170 -1.584 -19.793 1.00 87.25 126 ARG A O 1
ATOM 938 N N . VAL A 1 127 ? 0.798 -1.238 -20.815 1.00 86.06 127 VAL A N 1
ATOM 939 C CA . VAL A 1 127 ? 1.286 -2.616 -20.703 1.00 86.06 127 VAL A CA 1
ATOM 940 C C . VAL A 1 127 ? 1.872 -2.939 -19.324 1.00 86.06 127 VAL A C 1
ATOM 942 O O . VAL A 1 127 ? 2.025 -4.109 -18.980 1.00 86.06 127 VAL A O 1
ATOM 945 N N . ILE A 1 128 ? 2.168 -1.927 -18.498 1.00 87.25 128 ILE A N 1
ATOM 946 C CA . ILE A 1 128 ? 2.816 -2.113 -17.196 1.00 87.25 128 ILE A CA 1
ATOM 947 C C . ILE A 1 128 ? 1.765 -2.143 -16.088 1.00 87.25 128 ILE A C 1
ATOM 949 O O . ILE A 1 128 ? 1.094 -1.152 -15.799 1.00 87.25 128 ILE A O 1
ATOM 953 N N . TRP A 1 129 ? 1.660 -3.288 -15.411 1.00 89.44 129 TRP A N 1
ATOM 954 C CA . TRP A 1 129 ? 0.704 -3.493 -14.325 1.00 89.44 129 TRP A CA 1
ATOM 955 C C . TRP A 1 129 ? 1.383 -3.527 -12.952 1.00 89.44 129 TRP A C 1
ATOM 957 O O . TRP A 1 129 ? 1.945 -4.542 -12.530 1.00 89.44 129 TRP A O 1
ATOM 967 N N . LEU A 1 130 ? 1.284 -2.419 -12.212 1.00 93.88 130 LEU A N 1
ATOM 968 C CA . LEU A 1 130 ? 1.791 -2.303 -10.839 1.00 93.88 130 LEU A CA 1
ATOM 969 C C . LEU A 1 130 ? 0.812 -2.901 -9.821 1.00 93.88 130 LEU A C 1
ATOM 971 O O . LEU A 1 130 ? 0.204 -2.192 -9.015 1.00 93.88 130 LEU A O 1
ATOM 975 N N . TRP A 1 131 ? 0.626 -4.222 -9.870 1.00 95.25 131 TRP A N 1
ATOM 976 C CA . TRP A 1 131 ? -0.393 -4.896 -9.058 1.00 95.25 131 TRP A CA 1
ATOM 977 C C . TRP A 1 131 ? -0.206 -4.712 -7.549 1.00 95.25 131 TRP A C 1
ATOM 979 O O . TRP A 1 131 ? -1.199 -4.728 -6.826 1.00 95.25 131 TRP A O 1
ATOM 989 N N . GLY A 1 132 ? 1.026 -4.512 -7.066 1.00 96.25 132 GLY A N 1
ATOM 990 C CA . GLY A 1 132 ? 1.290 -4.247 -5.650 1.00 96.25 132 GLY A CA 1
ATOM 991 C C . GLY A 1 132 ? 0.646 -2.936 -5.199 1.00 96.25 132 GLY A C 1
ATOM 992 O O . GLY A 1 132 ? -0.104 -2.912 -4.221 1.00 96.25 132 GLY A O 1
ATOM 993 N N . ALA A 1 133 ? 0.850 -1.865 -5.970 1.00 96.19 133 ALA A N 1
ATOM 994 C CA . ALA A 1 133 ? 0.185 -0.584 -5.746 1.00 96.19 133 ALA A CA 1
ATOM 995 C C . ALA A 1 133 ? -1.345 -0.705 -5.903 1.00 96.19 133 ALA A C 1
ATOM 997 O O . ALA A 1 133 ? -2.092 -0.264 -5.029 1.00 96.19 133 ALA A O 1
ATOM 998 N N . GLY A 1 134 ? -1.824 -1.380 -6.954 1.00 96.75 134 GLY A N 1
ATOM 999 C CA . GLY A 1 134 ? -3.260 -1.610 -7.165 1.00 96.75 134 GLY A CA 1
ATOM 1000 C C . GLY A 1 134 ? -3.932 -2.350 -5.998 1.00 96.75 134 GLY A C 1
ATOM 1001 O O . GLY A 1 134 ? -4.989 -1.936 -5.518 1.00 96.75 134 GLY A O 1
ATOM 1002 N N . LEU A 1 135 ? -3.291 -3.398 -5.471 1.00 97.69 135 LEU A N 1
ATOM 1003 C CA . LEU A 1 135 ? -3.775 -4.131 -4.300 1.00 97.69 135 LEU A CA 1
ATOM 1004 C C . LEU A 1 135 ? -3.826 -3.234 -3.057 1.00 97.69 135 LEU A C 1
ATOM 1006 O O . LEU A 1 135 ? -4.812 -3.276 -2.321 1.00 97.69 135 LEU A O 1
ATOM 1010 N N . CYS A 1 136 ? -2.820 -2.380 -2.839 1.00 97.56 136 CYS A N 1
ATOM 1011 C CA . CYS A 1 136 ? -2.836 -1.432 -1.724 1.00 97.56 136 CYS A CA 1
ATOM 1012 C C . CYS A 1 136 ? -4.043 -0.484 -1.782 1.00 97.56 136 CYS A C 1
ATOM 1014 O O . CYS A 1 136 ? -4.642 -0.212 -0.741 1.00 97.56 136 CYS A O 1
ATOM 1016 N N . VAL A 1 137 ? -4.442 -0.010 -2.968 1.00 97.81 137 VAL A N 1
ATOM 1017 C CA . VAL A 1 137 ? -5.644 0.833 -3.122 1.00 97.81 137 VAL A CA 1
ATOM 1018 C C . VAL A 1 137 ? -6.890 0.100 -2.619 1.00 97.81 137 VAL A C 1
ATOM 1020 O O . VAL A 1 137 ? -7.674 0.656 -1.842 1.00 97.81 137 VAL A O 1
ATOM 1023 N N . VAL A 1 138 ? -7.057 -1.163 -3.017 1.00 98.19 138 VAL A N 1
ATOM 1024 C CA . VAL A 1 138 ? -8.190 -2.000 -2.593 1.00 98.19 138 VAL A CA 1
ATOM 1025 C C . VAL A 1 138 ? -8.172 -2.220 -1.079 1.00 98.19 138 VAL A C 1
ATOM 1027 O O . VAL A 1 138 ? -9.184 -1.996 -0.413 1.00 98.19 138 VAL A O 1
ATOM 1030 N N . VAL A 1 139 ? -7.022 -2.603 -0.519 1.00 97.88 139 VAL A N 1
ATOM 1031 C CA . VAL A 1 139 ? -6.866 -2.880 0.920 1.00 97.88 139 VAL A CA 1
ATOM 1032 C C . VAL A 1 139 ? -7.111 -1.625 1.758 1.00 97.88 139 VAL A C 1
ATOM 1034 O O . VAL A 1 139 ? -7.832 -1.685 2.757 1.00 97.88 139 VAL A O 1
ATOM 1037 N N . ALA A 1 140 ? -6.569 -0.479 1.343 1.00 97.94 140 ALA A N 1
ATOM 1038 C CA . ALA A 1 140 ? -6.779 0.792 2.024 1.00 97.94 140 ALA A CA 1
ATOM 1039 C C . ALA A 1 140 ? -8.259 1.186 2.023 1.00 97.94 140 ALA A C 1
ATOM 1041 O O . ALA A 1 140 ? -8.811 1.523 3.070 1.00 97.94 140 ALA A O 1
ATOM 1042 N N . THR A 1 141 ? -8.931 1.059 0.878 1.00 98.06 141 THR A N 1
ATOM 1043 C CA . THR A 1 141 ? -10.362 1.364 0.753 1.00 98.06 141 THR A CA 1
ATOM 1044 C C . THR A 1 141 ? -11.199 0.454 1.648 1.00 98.06 141 THR A C 1
ATOM 1046 O O . THR A 1 141 ? -12.026 0.940 2.422 1.00 98.06 141 THR A O 1
ATOM 1049 N N . ALA A 1 142 ? -10.950 -0.857 1.605 1.00 97.56 142 ALA A N 1
ATOM 1050 C CA . ALA A 1 142 ? -11.654 -1.829 2.435 1.00 97.56 142 ALA A CA 1
ATOM 1051 C C . ALA A 1 142 ? -11.445 -1.560 3.933 1.00 97.56 142 ALA A C 1
ATOM 1053 O O . ALA A 1 142 ? -12.404 -1.604 4.704 1.00 97.56 142 ALA A O 1
ATOM 1054 N N . THR A 1 143 ? -10.220 -1.218 4.341 1.00 96.81 143 THR A N 1
ATOM 1055 C CA . THR A 1 143 ? -9.896 -0.911 5.742 1.00 96.81 143 THR A CA 1
ATOM 1056 C C . THR A 1 143 ? -10.607 0.356 6.214 1.00 96.81 143 THR A C 1
ATOM 1058 O O . THR A 1 143 ? -11.241 0.348 7.270 1.00 96.81 143 THR A O 1
ATOM 1061 N N . LEU A 1 144 ? -10.582 1.427 5.414 1.00 97.19 144 LEU A N 1
ATOM 1062 C CA . LEU A 1 144 ? -11.270 2.681 5.732 1.00 97.19 144 LEU A CA 1
ATOM 1063 C C . LEU A 1 144 ? -12.784 2.484 5.854 1.00 97.19 144 LEU A C 1
ATOM 1065 O O . LEU A 1 144 ? -13.394 2.928 6.830 1.00 97.19 144 LEU A O 1
ATOM 1069 N N . VAL A 1 145 ? -13.390 1.789 4.889 1.00 97.00 145 VAL A N 1
ATOM 1070 C CA . VAL A 1 145 ? -14.824 1.474 4.914 1.00 97.00 145 VAL A CA 1
ATOM 1071 C C . VAL A 1 145 ? -15.154 0.615 6.133 1.00 97.00 145 VAL A C 1
ATOM 1073 O O . VAL A 1 145 ? -16.095 0.936 6.861 1.00 97.00 145 VAL A O 1
ATOM 1076 N N . GLY A 1 146 ? -14.361 -0.425 6.400 1.00 94.44 146 GLY A N 1
ATOM 1077 C CA . GLY A 1 146 ? -14.535 -1.308 7.552 1.00 94.44 146 GLY A CA 1
ATOM 1078 C C . GLY A 1 146 ? -14.503 -0.555 8.883 1.00 94.44 146 GLY A C 1
ATOM 1079 O O . GLY A 1 146 ? -15.397 -0.730 9.712 1.00 94.44 146 GLY A O 1
ATOM 1080 N N . GLU A 1 147 ? -13.537 0.346 9.072 1.00 94.38 147 GLU A N 1
ATOM 1081 C CA . GLU A 1 147 ? -13.432 1.168 10.283 1.00 94.38 147 GLU A CA 1
ATOM 1082 C C . GLU A 1 147 ? -14.617 2.130 10.444 1.00 94.38 147 GLU A C 1
ATOM 1084 O O . GLU A 1 147 ? -15.160 2.266 11.545 1.00 94.38 147 GLU A O 1
ATOM 1089 N N . VAL A 1 148 ? -15.066 2.772 9.361 1.00 93.94 148 VAL A N 1
ATOM 1090 C CA . VAL A 1 148 ? -16.219 3.687 9.400 1.00 93.94 148 VAL A CA 1
ATOM 1091 C C . VAL A 1 148 ? -17.516 2.932 9.692 1.00 93.94 148 VAL A C 1
ATOM 1093 O O . VAL A 1 148 ? -18.330 3.399 10.494 1.00 93.94 148 VAL A O 1
ATOM 1096 N N . VAL A 1 149 ? -17.719 1.766 9.074 1.00 93.94 149 VAL A N 1
ATOM 1097 C CA . VAL A 1 149 ? -18.897 0.920 9.309 1.00 93.94 149 VAL A CA 1
ATOM 1098 C C . VAL A 1 149 ? -18.913 0.411 10.749 1.00 93.94 149 VAL A C 1
ATOM 1100 O O . VAL A 1 149 ? -19.930 0.575 11.425 1.00 93.94 149 VAL A O 1
ATOM 1103 N N . ALA A 1 150 ? -17.791 -0.105 11.258 1.00 90.56 150 ALA A N 1
ATOM 1104 C CA . ALA A 1 150 ? -17.675 -0.549 12.647 1.00 90.56 150 ALA A CA 1
ATOM 1105 C C . ALA A 1 150 ? -17.939 0.598 13.638 1.00 90.56 150 ALA A C 1
ATOM 1107 O O . ALA A 1 150 ? -18.676 0.436 14.609 1.00 90.56 150 ALA A O 1
ATOM 1108 N N . ALA A 1 151 ? -17.404 1.794 13.370 1.00 89.31 151 ALA A N 1
ATOM 1109 C CA . ALA A 1 151 ? -17.655 2.966 14.205 1.00 89.31 151 ALA A CA 1
ATOM 1110 C C . ALA A 1 151 ? -19.137 3.380 14.209 1.00 89.31 151 ALA A C 1
ATOM 1112 O O . ALA A 1 151 ? -19.661 3.793 15.246 1.00 89.31 151 ALA A O 1
ATOM 1113 N N . ARG A 1 152 ? -19.830 3.273 13.067 1.00 89.25 152 ARG A N 1
ATOM 1114 C CA . ARG A 1 152 ? -21.273 3.549 12.972 1.00 89.25 152 ARG A CA 1
ATOM 1115 C C . ARG A 1 152 ? -22.108 2.497 13.698 1.00 89.25 152 ARG A C 1
ATOM 1117 O O . ARG A 1 152 ? -23.060 2.878 14.375 1.00 89.25 152 ARG A O 1
ATOM 1124 N N . ALA A 1 153 ? -21.754 1.219 13.579 1.00 87.62 153 ALA 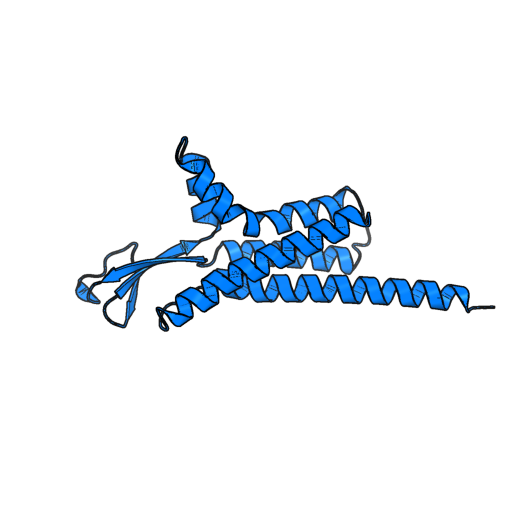A N 1
ATOM 1125 C CA . ALA A 1 153 ? -22.436 0.126 14.271 1.00 87.62 153 ALA A CA 1
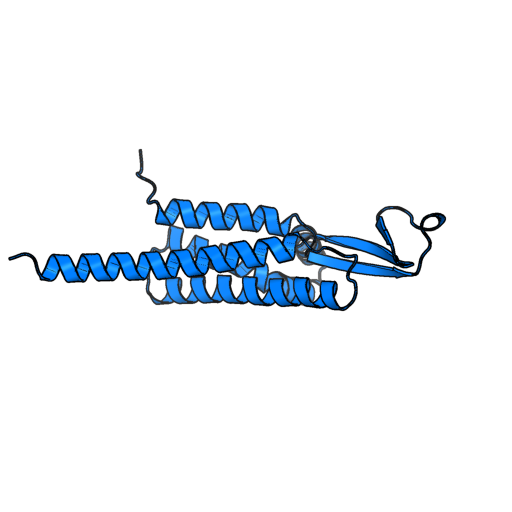ATOM 1126 C C . ALA A 1 153 ? -22.377 0.315 15.794 1.00 87.62 153 ALA A C 1
ATOM 1128 O O . ALA A 1 153 ? -23.422 0.414 16.432 1.00 87.62 153 ALA A O 1
ATOM 1129 N N . ASN A 1 154 ? -21.181 0.547 16.346 1.00 85.94 154 ASN A N 1
ATOM 1130 C CA . ASN A 1 154 ? -20.996 0.762 17.785 1.00 85.94 154 ASN A CA 1
ATOM 1131 C C . ASN A 1 154 ? -21.792 1.971 18.314 1.00 85.94 154 ASN A C 1
ATOM 1133 O O . ASN A 1 154 ? -22.315 1.942 19.426 1.00 85.94 154 ASN A O 1
ATOM 1137 N N . ARG A 1 155 ? -21.914 3.051 17.523 1.00 85.31 155 ARG A N 1
ATOM 1138 C CA . ARG A 1 155 ? -22.734 4.217 17.904 1.00 85.31 155 ARG A CA 1
ATOM 1139 C C . ARG A 1 155 ? -24.229 3.902 17.931 1.00 85.31 155 ARG A C 1
ATOM 1141 O O . ARG A 1 155 ? -24.927 4.423 18.794 1.00 85.31 155 ARG A O 1
ATOM 1148 N N . ARG A 1 156 ? -24.719 3.089 16.989 1.00 83.94 156 ARG A N 1
ATOM 1149 C CA . ARG A 1 156 ? -26.128 2.663 16.949 1.00 83.94 156 ARG A CA 1
ATOM 1150 C C . ARG A 1 156 ? -26.464 1.759 18.125 1.00 83.94 156 ARG A C 1
ATOM 1152 O O . ARG A 1 156 ? -27.495 1.968 18.750 1.00 83.94 156 ARG A O 1
ATOM 1159 N N . GLU A 1 157 ? -25.584 0.815 18.449 1.00 82.75 157 GLU A N 1
ATOM 1160 C CA . GLU A 1 157 ? -25.739 -0.046 19.625 1.00 82.75 157 GLU A CA 1
ATOM 1161 C C . GLU A 1 157 ? -25.792 0.783 20.910 1.00 82.75 157 GLU A C 1
ATOM 1163 O O . GLU A 1 157 ? -26.729 0.639 21.688 1.00 82.75 157 GLU A O 1
ATOM 1168 N N . ALA A 1 158 ? -24.864 1.729 21.091 1.00 78.94 158 ALA A N 1
ATOM 1169 C CA . ALA A 1 158 ? -24.881 2.621 22.249 1.00 78.94 158 ALA A CA 1
ATOM 1170 C C . ALA A 1 158 ? -26.179 3.447 22.339 1.00 78.94 158 ALA A C 1
ATOM 1172 O O . ALA A 1 158 ? -26.746 3.573 23.418 1.00 78.94 158 ALA A O 1
ATOM 1173 N N . ALA A 1 159 ? -26.683 3.976 21.218 1.00 79.50 159 ALA A N 1
ATOM 1174 C CA . ALA A 1 159 ? -27.939 4.728 21.195 1.00 79.50 159 ALA A CA 1
ATOM 1175 C C . ALA A 1 159 ? -29.174 3.852 21.487 1.00 79.50 159 ALA A C 1
ATOM 1177 O O . ALA A 1 159 ? -30.088 4.307 22.169 1.00 79.50 159 ALA A O 1
ATOM 1178 N N . GLY A 1 160 ? -29.191 2.604 21.006 1.00 75.31 160 GLY A N 1
ATOM 1179 C CA . GLY A 1 160 ? -30.271 1.645 21.262 1.00 75.31 160 GLY A CA 1
ATOM 1180 C C . GLY A 1 160 ? -30.302 1.139 22.706 1.00 75.31 160 GLY A C 1
ATOM 1181 O O . GLY A 1 160 ? -31.379 0.955 23.261 1.00 75.31 160 GLY A O 1
ATOM 1182 N N . VAL A 1 161 ? -29.139 0.996 23.354 1.00 68.50 161 VAL A N 1
ATOM 1183 C CA . VAL A 1 161 ? -29.048 0.668 24.790 1.00 68.50 161 VAL A CA 1
ATOM 1184 C C . VAL A 1 161 ? -29.643 1.783 25.659 1.00 68.50 161 VAL A C 1
ATOM 1186 O O . VAL A 1 161 ? -30.277 1.492 26.664 1.00 68.50 161 VAL A O 1
ATOM 1189 N N . PHE A 1 162 ? -29.520 3.049 25.249 1.00 58.56 162 PHE A N 1
ATOM 1190 C CA . PHE A 1 162 ? -30.157 4.180 25.938 1.00 58.56 162 PHE A CA 1
ATOM 1191 C C . PHE A 1 162 ? -31.681 4.275 25.727 1.00 58.56 162 PHE A C 1
ATOM 1193 O O . PHE A 1 162 ? -32.322 5.104 26.368 1.00 58.56 162 PHE A O 1
ATOM 1200 N N . GLN A 1 163 ? -32.266 3.458 24.844 1.00 54.59 163 GLN A N 1
ATOM 1201 C CA . GLN A 1 163 ? -33.711 3.416 24.576 1.00 54.59 163 GLN A CA 1
ATOM 1202 C C . GLN A 1 163 ? -34.414 2.175 25.151 1.00 54.59 163 GLN A C 1
ATOM 1204 O O . GLN A 1 163 ? -35.629 2.055 24.997 1.00 54.59 163 GLN A O 1
ATOM 1209 N N . ALA A 1 164 ? -33.692 1.261 25.805 1.00 48.22 164 ALA A N 1
ATOM 1210 C CA . ALA A 1 164 ? -34.307 0.144 26.517 1.00 48.22 164 ALA A CA 1
ATOM 1211 C C . ALA A 1 164 ? -34.818 0.627 27.899 1.00 48.22 164 ALA A C 1
ATOM 1213 O O . ALA A 1 164 ? -34.011 1.180 28.649 1.00 48.22 164 ALA A O 1
ATOM 1214 N N . PRO A 1 165 ? -36.125 0.488 28.205 1.00 51.28 165 PRO A N 1
ATOM 1215 C CA . PRO A 1 165 ? -36.732 0.926 29.467 1.00 51.28 165 PRO A CA 1
ATOM 1216 C C . PRO A 1 165 ? -36.287 0.103 30.682 1.00 51.28 165 PRO A C 1
ATOM 1218 O O . PRO A 1 165 ? -35.942 -1.089 30.506 1.00 51.28 165 PRO A O 1
#

Sequence (165 aa):
MSRVSLKTAGRLAGLLLMVVAMLGPWFVDTHPATEETCSPPLVWVGEGYCACLITMAAALGQAANLGQSAPLLLVLCLPAVLPFVGTLLLLVGGERRGVWAGHLVAWGLAGAYALIWFAGIWYVHRVIWLWGAGLCVVVATATLVGEVVAARANRREAAGVFQAP

Radius of gyration: 19.91 Å; chains: 1; bounding box: 60×29×58 Å

Secondary structure (DSSP, 8-state):
-----HHHHHHHHHHHHHHHHHHSEEEEEEEE--TTT--TTSEEEETTEEEEEEEHHHHHHHHHH-GGGHHHHHHHHHHHHHHHHHHHHHHHH---HHHHHHHHHHHHHHHHHHHHHHHHHHHH-TT---HHHHHHHHHHHHHHHHHHHHHHHHHHHHHHHTT--

pLDDT: mean 88.78, std 10.47, range [39.91, 98.19]